Protein AF-0000000086997028 (afdb_homodimer)

Radius of gyration: 17.46 Å; Cα contacts (8 Å, |Δi|>4): 161; chains: 2; bounding box: 24×52×42 Å

Structure (mmCIF, N/CA/C/O backbone):
data_AF-0000000086997028-model_v1
#
loop_
_entity.id
_entity.type
_entity.pdbx_description
1 polymer 'Uncharacterized protein'
#
loop_
_atom_site.group_PDB
_atom_site.id
_atom_site.type_symbol
_atom_site.label_atom_id
_atom_site.label_alt_id
_atom_site.label_comp_id
_atom_site.label_asym_id
_atom_site.label_entity_id
_atom_site.label_seq_id
_atom_site.pdbx_PDB_ins_code
_atom_site.Cartn_x
_atom_site.Cartn_y
_atom_site.Cartn_z
_atom_site.occupancy
_atom_site.B_iso_or_equiv
_atom_site.auth_seq_id
_atom_site.auth_comp_id
_atom_site.auth_asym_id
_atom_site.auth_atom_id
_atom_site.pdbx_PDB_model_num
ATOM 1 N N . MET A 1 1 ? 4.203 22.719 10.5 1 83.56 1 MET A N 1
ATOM 2 C CA . MET A 1 1 ? 3.561 22.344 9.242 1 83.56 1 MET A CA 1
ATOM 3 C C . MET A 1 1 ? 4.578 22.266 8.109 1 83.56 1 MET A C 1
ATOM 5 O O . MET A 1 1 ? 4.609 21.281 7.367 1 83.56 1 MET A O 1
ATOM 9 N N . ASP A 1 2 ? 5.539 23.156 8.164 1 88.25 2 ASP A N 1
ATOM 10 C CA . ASP A 1 2 ? 6.535 23.172 7.094 1 88.25 2 ASP A CA 1
ATOM 11 C C . ASP A 1 2 ? 7.457 21.953 7.191 1 88.25 2 ASP A C 1
ATOM 13 O O . ASP A 1 2 ? 7.785 21.328 6.18 1 88.25 2 ASP A O 1
ATOM 17 N N . LYS A 1 3 ? 7.762 21.656 8.375 1 89.88 3 LYS A N 1
ATOM 18 C CA . LYS A 1 3 ? 8.633 20.5 8.57 1 89.88 3 LYS A CA 1
ATOM 19 C C . LYS A 1 3 ? 7.945 19.203 8.141 1 89.88 3 LYS A C 1
ATOM 21 O O . LYS A 1 3 ? 8.578 18.312 7.57 1 89.88 3 LYS A O 1
ATOM 26 N N . LEU A 1 4 ? 6.691 19.109 8.461 1 93.62 4 LEU A N 1
ATOM 27 C CA . LEU A 1 4 ? 5.934 17.938 8.07 1 93.62 4 LEU A CA 1
ATOM 28 C C . LEU A 1 4 ? 5.812 17.844 6.551 1 93.62 4 LEU A C 1
ATOM 30 O O . LEU A 1 4 ? 5.965 16.766 5.973 1 93.62 4 LEU A O 1
ATOM 34 N N . ILE A 1 5 ? 5.555 18.922 5.895 1 95.5 5 ILE A N 1
ATOM 35 C CA . ILE A 1 5 ? 5.477 18.969 4.438 1 95.5 5 ILE A CA 1
ATOM 36 C C . ILE A 1 5 ? 6.805 18.5 3.836 1 95.5 5 ILE A C 1
ATOM 38 O O . ILE A 1 5 ? 6.824 17.688 2.908 1 95.5 5 ILE A O 1
ATOM 42 N N . GLU A 1 6 ? 7.832 19 4.402 1 95.69 6 GLU A N 1
ATOM 43 C CA . GLU A 1 6 ? 9.156 18.609 3.92 1 95.69 6 GLU A CA 1
ATOM 44 C C . GLU A 1 6 ? 9.383 17.109 4.078 1 95.69 6 GLU A C 1
ATOM 46 O O . GLU A 1 6 ? 9.906 16.453 3.17 1 95.69 6 GLU A O 1
ATOM 51 N N . LEU A 1 7 ? 9.031 16.578 5.199 1 95.38 7 LEU A N 1
ATOM 52 C CA . LEU A 1 7 ? 9.18 15.148 5.453 1 95.38 7 LEU A CA 1
ATOM 53 C C . LEU A 1 7 ? 8.375 14.328 4.453 1 95.38 7 LEU A C 1
ATOM 55 O O . LEU A 1 7 ? 8.859 13.32 3.934 1 95.38 7 LEU A O 1
ATOM 59 N N . ILE A 1 8 ? 7.191 14.773 4.199 1 97.81 8 ILE A N 1
ATOM 60 C CA . ILE A 1 8 ? 6.309 14.07 3.275 1 97.81 8 ILE A CA 1
ATOM 61 C C . ILE A 1 8 ? 6.883 14.133 1.861 1 97.81 8 ILE A C 1
ATOM 63 O O . ILE A 1 8 ? 6.934 13.125 1.159 1 97.81 8 ILE A O 1
ATOM 67 N N . GLU A 1 9 ? 7.359 15.211 1.468 1 98.06 9 GLU A N 1
ATOM 68 C CA . GLU A 1 9 ? 7.941 15.383 0.139 1 98.06 9 GLU A CA 1
ATOM 69 C C . GLU A 1 9 ? 9.195 14.523 -0.027 1 98.06 9 GLU A C 1
ATOM 71 O O . GLU A 1 9 ? 9.414 13.938 -1.093 1 98.06 9 GLU A O 1
ATOM 76 N N . LYS A 1 10 ? 9.977 14.453 0.966 1 98.12 10 LYS A N 1
ATOM 77 C CA . LYS A 1 10 ? 11.164 13.609 0.919 1 98.12 10 LYS A CA 1
ATOM 78 C C . LYS A 1 10 ? 10.789 12.141 0.75 1 98.12 10 LYS A C 1
ATOM 80 O O . LYS A 1 10 ? 11.438 11.414 -0.011 1 98.12 1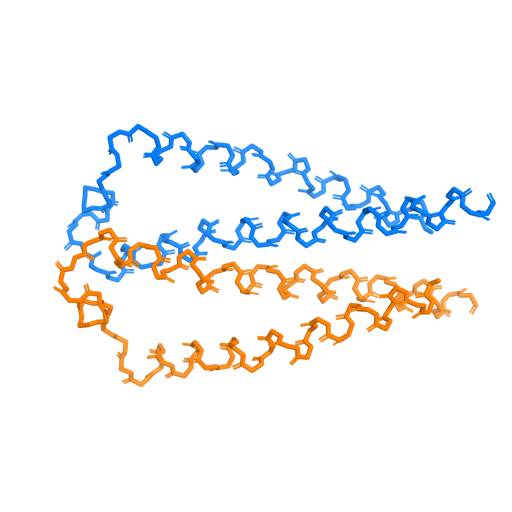0 LYS A O 1
ATOM 85 N N . ARG A 1 11 ? 9.797 11.758 1.48 1 98.25 11 ARG A N 1
ATOM 86 C CA . ARG A 1 11 ? 9.367 10.367 1.362 1 98.25 11 ARG A CA 1
ATOM 87 C C . ARG A 1 11 ? 8.789 10.094 -0.022 1 98.25 11 ARG A C 1
ATOM 89 O O . ARG A 1 11 ? 9.062 9.047 -0.617 1 98.25 11 ARG A O 1
ATOM 96 N N . ILE A 1 12 ? 8.047 11.031 -0.544 1 98.62 12 ILE A N 1
ATOM 97 C CA . ILE A 1 12 ? 7.492 10.914 -1.888 1 98.62 12 ILE A CA 1
ATOM 98 C C . ILE A 1 12 ? 8.625 10.773 -2.904 1 98.62 12 ILE A C 1
ATOM 100 O O . ILE A 1 12 ? 8.562 9.938 -3.807 1 98.62 12 ILE A O 1
ATOM 104 N N . ALA A 1 13 ? 9.602 11.484 -2.682 1 98.5 13 ALA A N 1
ATOM 105 C CA . ALA A 1 13 ? 10.742 11.469 -3.598 1 98.5 13 ALA A CA 1
ATOM 106 C C . ALA A 1 13 ? 11.422 10.102 -3.59 1 98.5 13 ALA A C 1
ATOM 108 O O . ALA A 1 13 ? 12.016 9.695 -4.59 1 98.5 13 ALA A O 1
ATOM 109 N N . ILE A 1 14 ? 11.367 9.469 -2.486 1 98.25 14 ILE A N 1
ATOM 110 C CA . ILE A 1 14 ? 11.969 8.141 -2.357 1 98.25 14 ILE A CA 1
ATOM 111 C C . ILE A 1 14 ? 11.055 7.102 -3.008 1 98.25 14 ILE A C 1
ATOM 113 O O . ILE A 1 14 ? 11.539 6.156 -3.641 1 98.25 14 ILE A O 1
ATOM 117 N N . LEU A 1 15 ? 9.789 7.324 -2.898 1 98.44 15 LEU A N 1
ATOM 118 C CA . LEU A 1 15 ? 8.82 6.32 -3.32 1 98.44 15 LEU A CA 1
ATOM 119 C C . LEU A 1 15 ? 8.539 6.434 -4.812 1 98.44 15 LEU A C 1
ATOM 121 O O . LEU A 1 15 ? 8.273 5.43 -5.477 1 98.44 15 LEU A O 1
ATOM 125 N N . GLU A 1 16 ? 8.57 7.535 -5.391 1 98.38 16 GLU A N 1
ATOM 126 C CA . GLU A 1 16 ? 8.172 7.77 -6.773 1 98.38 16 GLU A CA 1
ATOM 127 C C . GLU A 1 16 ? 9 6.934 -7.738 1 98.38 16 GLU A C 1
ATOM 129 O O . GLU A 1 16 ? 8.453 6.254 -8.609 1 98.38 16 GLU A O 1
ATOM 134 N N . PRO A 1 17 ? 10.312 6.965 -7.551 1 98.31 17 PRO A N 1
ATOM 135 C CA . PRO A 1 17 ? 11.086 6.145 -8.484 1 98.31 17 PRO A CA 1
ATOM 136 C C . PRO A 1 17 ? 10.781 4.656 -8.359 1 98.31 17 PRO A C 1
ATOM 138 O O . PRO A 1 17 ? 10.844 3.92 -9.344 1 98.31 17 PRO A O 1
ATOM 141 N N . GLN A 1 18 ? 10.5 4.223 -7.195 1 97.56 18 GLN A N 1
ATOM 142 C CA . GLN A 1 18 ? 10.125 2.828 -6.996 1 97.56 18 GLN A CA 1
ATOM 143 C C . GLN A 1 18 ? 8.805 2.512 -7.691 1 97.56 18 GLN A C 1
ATOM 145 O O . GLN A 1 18 ? 8.664 1.469 -8.336 1 97.56 18 GLN A O 1
ATOM 150 N N . GLU A 1 19 ? 7.875 3.385 -7.535 1 97.56 19 GLU A N 1
ATOM 151 C CA . GLU A 1 19 ? 6.59 3.234 -8.211 1 97.56 19 GLU A CA 1
ATOM 152 C C . GLU A 1 19 ? 6.77 3.205 -9.727 1 97.56 19 GLU A C 1
ATOM 154 O O . GLU A 1 19 ? 6.129 2.41 -10.422 1 97.56 19 GLU A O 1
ATOM 159 N N . GLU A 1 20 ? 7.539 4.086 -10.18 1 96.5 20 GLU A N 1
ATOM 160 C CA . GLU A 1 20 ? 7.82 4.133 -11.609 1 96.5 20 GLU A CA 1
ATOM 161 C C . GLU A 1 20 ? 8.43 2.82 -12.102 1 96.5 20 GLU A C 1
ATOM 163 O O . GLU A 1 20 ? 8.047 2.312 -13.156 1 96.5 20 GLU A O 1
ATOM 168 N N . GLU A 1 21 ? 9.344 2.312 -11.312 1 94 21 GLU A N 1
ATOM 169 C CA . GLU A 1 21 ? 9.945 1.027 -11.656 1 94 21 GLU A CA 1
ATOM 170 C C . GLU A 1 21 ? 8.906 -0.084 -11.68 1 94 21 GLU A C 1
ATOM 172 O O . GLU A 1 21 ? 8.875 -0.896 -12.609 1 94 21 GLU A O 1
ATOM 177 N N . ASN A 1 22 ? 8.094 -0.079 -10.711 1 93.38 22 ASN A N 1
ATOM 178 C CA . ASN A 1 22 ? 7.016 -1.062 -10.672 1 93.38 22 ASN A CA 1
ATOM 179 C C . ASN A 1 22 ? 6.121 -0.967 -11.906 1 93.38 22 ASN A C 1
ATOM 181 O O . ASN A 1 22 ? 5.809 -1.982 -12.531 1 93.38 22 ASN A O 1
ATOM 185 N N . ASN A 1 23 ? 5.75 0.194 -12.25 1 93.44 23 ASN A N 1
ATOM 186 C CA . ASN A 1 23 ? 4.867 0.428 -13.391 1 93.44 23 ASN A CA 1
ATOM 187 C C . ASN A 1 23 ? 5.523 0.009 -14.703 1 93.44 23 ASN A C 1
ATOM 189 O O . ASN A 1 23 ? 4.863 -0.544 -15.578 1 93.44 23 ASN A O 1
ATOM 193 N N . ALA A 1 24 ? 6.777 0.256 -14.773 1 91.31 24 ALA A N 1
ATOM 194 C CA . ALA A 1 24 ? 7.512 -0.133 -15.977 1 91.31 24 ALA A CA 1
ATOM 195 C C . ALA A 1 24 ? 7.531 -1.65 -16.141 1 91.31 24 ALA A C 1
ATOM 197 O O . ALA A 1 24 ? 7.402 -2.162 -17.25 1 91.31 24 ALA A O 1
ATOM 198 N N . MET A 1 25 ? 7.617 -2.332 -15.023 1 85.5 25 MET A N 1
ATOM 199 C CA . MET A 1 25 ? 7.621 -3.793 -15.039 1 85.5 25 MET A CA 1
ATOM 200 C C . MET A 1 25 ? 6.277 -4.336 -15.516 1 85.5 25 MET A C 1
ATOM 202 O O . MET A 1 25 ? 6.23 -5.336 -16.234 1 85.5 25 MET A O 1
ATOM 206 N N . ILE A 1 26 ? 5.238 -3.652 -15.148 1 86.25 26 ILE A N 1
ATOM 207 C CA . ILE A 1 26 ? 3.893 -4.09 -15.492 1 86.25 26 ILE A CA 1
ATOM 208 C C . ILE A 1 26 ? 3.623 -3.811 -16.969 1 86.25 26 ILE A C 1
ATOM 210 O O . ILE A 1 26 ? 2.973 -4.609 -17.656 1 86.25 26 ILE A O 1
ATOM 214 N N . GLU A 1 27 ? 4.078 -2.697 -17.391 1 82 27 GLU A N 1
ATOM 215 C CA . GLU A 1 27 ? 3.857 -2.303 -18.781 1 82 27 GLU A CA 1
ATOM 216 C C . GLU A 1 27 ? 4.66 -3.18 -19.734 1 82 27 GLU A C 1
ATOM 218 O O . GLU A 1 27 ? 4.172 -3.539 -20.812 1 82 27 GLU A O 1
ATOM 223 N N . GLU A 1 28 ? 5.754 -3.441 -19.188 1 72.12 28 GLU A N 1
ATOM 224 C CA . GLU A 1 28 ? 6.578 -4.32 -20.016 1 72.12 28 GLU A CA 1
ATOM 225 C C . GLU A 1 28 ? 6.344 -5.789 -19.656 1 72.12 28 GLU A C 1
ATOM 227 O O . GLU A 1 28 ? 6.582 -6.203 -18.531 1 72.12 28 GLU A O 1
ATOM 232 N N . ASP A 1 29 ? 6.152 -6.617 -20.578 1 78.06 29 ASP A N 1
ATOM 233 C CA . ASP A 1 29 ? 5.941 -8.062 -20.562 1 78.06 29 ASP A CA 1
ATOM 234 C C . ASP A 1 29 ? 5.531 -8.547 -19.172 1 78.06 29 ASP A C 1
ATOM 236 O O . ASP A 1 29 ? 6.262 -9.305 -18.531 1 78.06 29 ASP A O 1
ATOM 240 N N . PHE A 1 30 ? 4.445 -8.008 -18.656 1 84.31 30 PHE A N 1
ATOM 241 C CA . PHE A 1 30 ? 3.879 -8.414 -17.375 1 84.31 30 PHE A CA 1
ATOM 242 C C . PHE A 1 30 ? 3.609 -9.914 -17.344 1 84.31 30 PHE A C 1
ATOM 244 O O . PHE A 1 30 ? 2.709 -10.398 -18.031 1 84.31 30 PHE A O 1
ATOM 251 N N . ASN A 1 31 ? 4.566 -10.547 -16.688 1 92.69 31 ASN A N 1
ATOM 252 C CA . ASN A 1 31 ? 4.395 -11.969 -16.406 1 92.69 31 ASN A CA 1
ATOM 253 C C . ASN A 1 31 ? 4.816 -12.312 -14.977 1 92.69 31 ASN A C 1
ATOM 255 O O . ASN A 1 31 ? 5.965 -12.688 -14.742 1 92.69 31 ASN A O 1
ATOM 259 N N . PRO A 1 32 ? 3.988 -12.195 -14.148 1 92.56 32 PRO A N 1
ATOM 260 C CA . PRO A 1 32 ? 4.355 -12.406 -12.742 1 92.56 32 PRO A CA 1
ATOM 261 C C . PRO A 1 32 ? 4.805 -13.836 -12.453 1 92.56 32 PRO A C 1
ATOM 263 O O . PRO A 1 32 ? 5.523 -14.07 -11.477 1 92.56 32 PRO A O 1
ATOM 266 N N . ALA A 1 33 ? 4.352 -14.727 -13.32 1 93.69 33 ALA A N 1
ATOM 267 C CA . ALA A 1 33 ? 4.848 -16.094 -13.156 1 93.69 33 ALA A CA 1
ATOM 268 C C . ALA A 1 33 ? 6.367 -16.141 -13.305 1 93.69 33 ALA A C 1
ATOM 270 O O . ALA A 1 33 ? 7.051 -16.797 -12.516 1 93.69 33 ALA A O 1
ATOM 271 N N . ASP A 1 34 ? 6.816 -15.43 -14.273 1 92.19 34 ASP A N 1
ATOM 272 C CA . ASP A 1 34 ? 8.258 -15.391 -14.508 1 92.19 34 ASP A CA 1
ATOM 273 C C . ASP A 1 34 ? 8.984 -14.688 -13.367 1 92.19 34 ASP A C 1
ATOM 275 O O . ASP A 1 34 ? 10.031 -15.156 -12.906 1 92.19 34 ASP A O 1
ATOM 279 N N . TRP A 1 35 ? 8.359 -13.703 -12.805 1 88.81 35 TRP A N 1
ATOM 280 C CA . TRP A 1 35 ? 8.977 -12.891 -11.758 1 88.81 35 TRP A CA 1
ATOM 281 C C . TRP A 1 35 ? 8.977 -13.625 -10.422 1 88.81 35 TRP A C 1
ATOM 283 O O . TRP A 1 35 ? 9.883 -13.445 -9.609 1 88.81 35 TRP A O 1
ATOM 293 N N . SER A 1 36 ? 8.016 -14.477 -10.312 1 94.12 36 SER A N 1
ATOM 294 C CA . SER A 1 36 ? 7.848 -15.188 -9.047 1 94.12 36 SER A CA 1
ATOM 295 C C . SER A 1 36 ? 8.477 -16.578 -9.109 1 94.12 36 SER A C 1
ATOM 297 O O . SER A 1 36 ? 8.422 -17.328 -8.125 1 94.12 36 SER A O 1
ATOM 299 N N . GLY A 1 37 ? 9 -17 -10.281 1 94.44 37 GLY A N 1
ATOM 300 C CA . GLY A 1 37 ? 9.547 -18.344 -10.461 1 94.44 37 GLY A CA 1
ATOM 301 C C . GLY A 1 37 ? 8.477 -19.422 -10.461 1 94.44 37 GLY A C 1
ATOM 302 O O . GLY A 1 37 ? 8.75 -20.578 -10.117 1 94.44 37 GLY A O 1
ATOM 303 N N . GLY A 1 38 ? 7.23 -18.938 -10.695 1 95.56 38 GLY A N 1
ATOM 304 C CA . GLY A 1 38 ? 6.121 -19.891 -10.758 1 95.56 38 GLY A CA 1
ATOM 305 C C . GLY A 1 38 ? 5.551 -20.219 -9.398 1 95.56 38 GLY A C 1
ATOM 306 O O . GLY A 1 38 ? 4.801 -21.188 -9.258 1 95.56 38 GLY A O 1
ATOM 307 N N . ASN A 1 39 ? 5.949 -19.391 -8.391 1 97.19 39 ASN A N 1
ATOM 308 C CA . ASN A 1 39 ? 5.465 -19.578 -7.023 1 97.19 39 ASN A CA 1
ATOM 309 C C . ASN A 1 39 ? 4.387 -18.562 -6.668 1 97.19 39 ASN A C 1
ATOM 311 O O . ASN A 1 39 ? 4.621 -17.344 -6.746 1 97.19 39 ASN A O 1
ATOM 315 N N . PHE A 1 40 ? 3.287 -19.031 -6.203 1 96.81 40 PHE A N 1
ATOM 316 C CA . PHE A 1 40 ? 2.148 -18.156 -5.945 1 96.81 40 PHE A CA 1
ATOM 317 C C . PHE A 1 40 ? 2.383 -17.312 -4.699 1 96.81 40 PHE A C 1
ATOM 319 O O . PHE A 1 40 ? 1.957 -16.156 -4.641 1 96.81 40 PHE A O 1
ATOM 326 N N . ASP A 1 41 ? 3.031 -17.844 -3.758 1 95.88 41 ASP A N 1
ATOM 327 C CA . ASP A 1 41 ? 3.348 -17.078 -2.566 1 95.88 41 ASP A CA 1
ATOM 328 C C . ASP A 1 41 ? 4.246 -15.883 -2.906 1 95.88 41 ASP A C 1
ATOM 330 O O . ASP A 1 41 ? 3.975 -14.758 -2.498 1 95.88 41 ASP A O 1
ATOM 334 N N . ASP A 1 42 ? 5.18 -16.172 -3.664 1 96.75 42 ASP A N 1
ATOM 335 C CA . ASP A 1 42 ? 6.098 -15.117 -4.074 1 96.75 42 ASP A CA 1
ATOM 336 C C . ASP A 1 42 ? 5.387 -14.07 -4.93 1 96.75 42 ASP A C 1
ATOM 338 O O . ASP A 1 42 ? 5.613 -12.867 -4.77 1 96.75 42 ASP A O 1
ATOM 342 N N . CYS A 1 43 ? 4.578 -14.602 -5.773 1 97.38 43 CYS A N 1
ATOM 343 C CA . CYS A 1 43 ? 3.809 -13.719 -6.645 1 97.38 43 CYS A CA 1
ATOM 344 C C . CYS A 1 43 ? 2.922 -12.781 -5.828 1 97.38 43 CYS A C 1
ATOM 346 O O . CYS A 1 43 ? 2.898 -11.578 -6.07 1 97.38 43 CYS A O 1
ATOM 348 N N . TYR A 1 44 ? 2.289 -13.352 -4.871 1 97.06 44 TYR A N 1
ATOM 349 C CA . TYR A 1 44 ? 1.421 -12.57 -3.994 1 97.06 44 TYR A CA 1
ATOM 350 C C . TYR A 1 44 ? 2.223 -11.531 -3.219 1 97.06 44 TYR A C 1
ATOM 352 O O . TYR A 1 44 ? 1.86 -10.352 -3.195 1 97.06 44 TYR A O 1
ATOM 360 N N . PHE A 1 45 ? 3.279 -11.883 -2.672 1 96.94 45 PHE A N 1
ATOM 361 C CA . PHE A 1 45 ? 4.035 -10.992 -1.801 1 96.94 45 PHE A CA 1
ATOM 362 C C . PHE A 1 45 ? 4.762 -9.922 -2.615 1 96.94 45 PHE A C 1
ATOM 364 O O . PHE A 1 45 ? 4.973 -8.812 -2.137 1 96.94 45 PHE A O 1
ATOM 371 N N . MET A 1 46 ? 5.109 -10.266 -3.824 1 96.25 46 MET A N 1
ATOM 372 C CA . MET A 1 46 ? 5.602 -9.227 -4.723 1 96.25 46 MET A CA 1
ATOM 373 C C . MET A 1 46 ? 4.539 -8.156 -4.961 1 96.25 46 MET A C 1
ATOM 375 O O . MET A 1 46 ? 4.832 -6.965 -4.906 1 96.25 46 MET A O 1
ATOM 379 N N . GLY A 1 47 ? 3.33 -8.586 -5.164 1 97.19 47 GLY A N 1
ATOM 380 C CA . GLY A 1 47 ? 2.219 -7.652 -5.258 1 97.19 47 GLY A CA 1
ATOM 381 C C . GLY A 1 47 ? 2.049 -6.801 -4.016 1 97.19 47 GLY A C 1
ATOM 382 O O . GLY A 1 47 ? 1.859 -5.586 -4.113 1 97.19 47 GLY A O 1
ATOM 383 N N . VAL A 1 48 ? 2.129 -7.406 -2.914 1 97.88 48 VAL A N 1
ATOM 384 C CA . VAL A 1 48 ? 1.974 -6.699 -1.646 1 97.88 48 VAL A CA 1
ATOM 385 C C . VAL A 1 48 ? 3.01 -5.582 -1.546 1 97.88 48 VAL A C 1
ATOM 387 O O . VAL A 1 48 ? 2.678 -4.449 -1.194 1 97.88 48 VAL A O 1
ATOM 390 N N . LYS A 1 49 ? 4.199 -5.902 -1.858 1 97.5 49 LYS A N 1
ATOM 391 C CA . LYS A 1 49 ? 5.285 -4.93 -1.779 1 97.5 49 LYS A CA 1
ATOM 392 C C . LYS A 1 49 ? 5.047 -3.762 -2.732 1 97.5 49 LYS A C 1
ATOM 394 O O . LYS A 1 49 ? 5.188 -2.6 -2.346 1 97.5 49 LYS A O 1
ATOM 399 N N . ASP A 1 50 ? 4.703 -4.051 -3.896 1 97.19 50 ASP A N 1
ATOM 400 C CA . ASP A 1 50 ? 4.441 -3.012 -4.887 1 97.19 50 ASP A CA 1
ATOM 401 C C . ASP A 1 50 ? 3.215 -2.186 -4.508 1 97.19 50 ASP A C 1
ATOM 403 O O . ASP A 1 50 ? 3.23 -0.958 -4.617 1 97.19 50 ASP A O 1
ATOM 407 N N . GLY A 1 51 ? 2.234 -2.84 -4.059 1 98.31 51 GLY A N 1
ATOM 408 C CA . GLY A 1 51 ? 1.04 -2.15 -3.598 1 98.31 51 GLY A CA 1
ATOM 409 C C . GLY A 1 51 ? 1.304 -1.215 -2.434 1 98.31 51 GLY A C 1
ATOM 410 O O . GLY A 1 51 ? 0.724 -0.13 -2.359 1 98.31 51 GLY A O 1
ATOM 411 N N . ALA A 1 52 ? 2.131 -1.679 -1.561 1 98.62 52 ALA A N 1
ATOM 412 C CA . ALA A 1 52 ? 2.447 -0.862 -0.391 1 98.62 52 ALA A CA 1
ATOM 413 C C . ALA A 1 52 ? 3.068 0.47 -0.803 1 98.62 52 ALA A C 1
ATOM 415 O O . ALA A 1 52 ? 2.766 1.511 -0.215 1 98.62 52 ALA A O 1
ATOM 416 N N . ILE A 1 53 ? 3.867 0.396 -1.774 1 98.62 53 ILE A N 1
ATOM 417 C CA . ILE A 1 53 ? 4.488 1.61 -2.293 1 98.62 53 ILE A CA 1
ATOM 418 C C . ILE A 1 53 ? 3.414 2.539 -2.855 1 98.62 53 ILE A C 1
ATOM 420 O O . ILE A 1 53 ? 3.375 3.727 -2.523 1 98.62 53 ILE A O 1
ATOM 424 N N . SER A 1 54 ? 2.531 2 -3.598 1 98.38 54 SER A N 1
ATOM 425 C CA . SER A 1 54 ? 1.468 2.785 -4.215 1 98.38 54 SER A CA 1
ATOM 426 C C . SER A 1 54 ? 0.526 3.363 -3.166 1 98.38 54 SER A C 1
ATOM 428 O O . SER A 1 54 ? 0.15 4.535 -3.24 1 98.38 54 SER A O 1
ATOM 430 N N . GLY A 1 55 ? 0.183 2.516 -2.258 1 98.62 55 GLY A N 1
ATOM 431 C CA . GLY A 1 55 ? -0.694 2.977 -1.192 1 98.62 55 GLY A CA 1
ATOM 432 C C . GLY A 1 55 ? -0.089 4.09 -0.361 1 98.62 55 GLY A C 1
ATOM 433 O O . GLY A 1 55 ? -0.766 5.07 -0.04 1 98.62 55 GLY A O 1
ATOM 434 N N . GLU A 1 56 ? 1.12 3.922 -0.019 1 98.69 56 GLU A N 1
ATOM 435 C CA . GLU A 1 56 ? 1.809 4.961 0.742 1 98.69 56 GLU A CA 1
ATOM 436 C C . GLU A 1 56 ? 1.87 6.27 -0.04 1 98.69 56 GLU A C 1
ATOM 438 O O . GLU A 1 56 ? 1.566 7.336 0.5 1 98.69 56 GLU A O 1
ATOM 443 N N . LEU A 1 57 ? 2.238 6.152 -1.245 1 98.75 57 LEU A N 1
ATOM 444 C CA . LEU A 1 57 ? 2.371 7.332 -2.094 1 98.75 57 LEU A CA 1
ATOM 445 C C . LEU A 1 57 ? 1.043 8.07 -2.209 1 98.75 57 LEU A C 1
ATOM 447 O O . LEU A 1 57 ? 0.99 9.289 -2.047 1 98.75 57 LEU A O 1
ATOM 451 N N . GLU A 1 58 ? 0.034 7.359 -2.438 1 98.12 58 GLU A N 1
ATOM 452 C CA . GLU A 1 58 ? -1.284 7.973 -2.568 1 98.12 58 GLU A CA 1
ATOM 453 C C . GLU A 1 58 ? -1.685 8.695 -1.285 1 98.12 58 GLU A C 1
ATOM 455 O O . GLU A 1 58 ? -2.18 9.828 -1.332 1 98.12 58 GLU A O 1
ATOM 460 N N . ALA A 1 59 ? -1.449 8.039 -0.221 1 98.56 59 ALA A N 1
ATOM 461 C CA . ALA A 1 59 ? -1.774 8.648 1.065 1 98.56 59 ALA A CA 1
ATOM 462 C C . ALA A 1 59 ? -0.99 9.945 1.272 1 98.56 59 ALA A C 1
ATOM 464 O O . ALA A 1 59 ? -1.556 10.961 1.68 1 98.56 59 ALA A O 1
ATOM 465 N N . LEU A 1 60 ? 0.207 9.883 0.94 1 98.62 60 LEU A N 1
ATOM 466 C CA . LEU A 1 60 ? 1.077 11.031 1.168 1 98.62 60 LEU A CA 1
ATOM 467 C C . LEU A 1 60 ? 0.695 12.195 0.256 1 98.62 60 LEU A C 1
ATOM 469 O O . LEU A 1 60 ? 0.673 13.344 0.689 1 98.62 60 LEU A O 1
ATOM 473 N N . TYR A 1 61 ? 0.331 11.844 -0.949 1 98.44 61 TYR A N 1
ATOM 474 C CA . TYR A 1 61 ? -0.13 12.898 -1.852 1 98.44 61 TYR A CA 1
ATOM 475 C C . TYR A 1 61 ? -1.408 13.539 -1.33 1 98.44 61 TYR A C 1
ATOM 477 O O . TYR A 1 61 ? -1.562 14.766 -1.385 1 98.44 61 TYR A O 1
ATOM 485 N N . ARG A 1 62 ? -2.227 12.742 -0.882 1 97.5 62 ARG A N 1
ATOM 486 C CA . ARG A 1 62 ? -3.482 13.266 -0.356 1 97.5 62 ARG A CA 1
ATOM 487 C C . ARG A 1 62 ? -3.238 14.172 0.845 1 97.5 62 ARG A C 1
ATOM 489 O O . ARG A 1 62 ? -3.779 15.281 0.917 1 97.5 62 ARG A O 1
ATOM 496 N N . VAL A 1 63 ? -2.441 13.742 1.755 1 97.44 63 VAL A N 1
ATOM 497 C CA . VAL A 1 63 ? -2.141 14.508 2.959 1 97.44 63 VAL A CA 1
ATOM 498 C C . VAL A 1 63 ? -1.423 15.805 2.58 1 97.44 63 VAL A C 1
ATOM 500 O O . VAL A 1 63 ? -1.74 16.875 3.105 1 97.44 63 VAL A O 1
ATOM 503 N N . LEU A 1 64 ? -0.513 15.672 1.692 1 97 64 LEU A N 1
ATOM 504 C CA . LEU A 1 64 ? 0.207 16.859 1.22 1 97 64 LEU A CA 1
ATOM 505 C C . LEU A 1 64 ? -0.757 17.875 0.634 1 97 64 LEU A C 1
ATOM 507 O O . LEU A 1 64 ? -0.651 19.078 0.926 1 97 64 LEU A O 1
ATOM 511 N N . GLY A 1 65 ? -1.665 17.344 -0.184 1 95.44 65 GLY A N 1
ATOM 512 C CA . GLY A 1 65 ? -2.674 18.219 -0.749 1 95.44 65 GLY A CA 1
ATOM 513 C C . GLY A 1 65 ? -3.479 18.953 0.305 1 95.44 65 GLY A C 1
ATOM 514 O O . GLY A 1 65 ? -3.713 20.156 0.186 1 95.44 65 GLY A O 1
ATOM 515 N N . GLU A 1 66 ? -3.846 18.297 1.291 1 94 66 GLU A N 1
ATOM 516 C CA . GLU A 1 66 ? -4.605 18.906 2.375 1 94 66 GLU A CA 1
ATOM 517 C C . GLU A 1 66 ? -3.758 19.938 3.133 1 94 66 GLU A C 1
ATOM 519 O O . GLU A 1 66 ? -4.25 21 3.512 1 94 66 GLU A O 1
ATOM 524 N N . LEU A 1 67 ? -2.602 19.609 3.312 1 93.81 67 LEU A N 1
ATOM 525 C CA . LEU A 1 67 ? -1.702 20.516 4.016 1 93.81 67 LEU A CA 1
ATOM 526 C C . LEU A 1 67 ? -1.484 21.797 3.215 1 93.81 67 LEU A C 1
ATOM 528 O O . LEU A 1 67 ? -1.467 22.891 3.779 1 93.81 67 LEU A O 1
ATOM 532 N N . GLN A 1 68 ? -1.363 21.641 1.944 1 91.81 68 GLN A N 1
ATOM 533 C CA . GLN A 1 68 ? -1.147 22.797 1.082 1 91.81 68 GLN A CA 1
ATOM 534 C C . GLN A 1 68 ? -2.387 23.688 1.032 1 91.81 68 GLN A C 1
ATOM 536 O O . GLN A 1 68 ? -2.275 24.906 1.014 1 91.81 68 GLN A O 1
ATOM 541 N N . LYS A 1 69 ? -3.492 23.078 0.993 1 90.12 69 LYS A N 1
ATOM 542 C CA . LYS A 1 69 ? -4.734 23.844 1.054 1 90.12 69 LYS A CA 1
ATOM 543 C C . LYS A 1 69 ? -4.82 24.656 2.348 1 90.12 69 LYS A C 1
ATOM 545 O O . LYS A 1 69 ? -5.223 25.812 2.336 1 90.12 69 LYS A O 1
ATOM 550 N N . LEU A 1 70 ? -4.445 24.047 3.438 1 85.06 70 LEU A N 1
ATOM 551 C CA . LEU A 1 70 ? -4.477 24.703 4.742 1 85.06 70 LEU A CA 1
ATOM 552 C C . LEU A 1 70 ? -3.484 25.859 4.793 1 85.06 70 LEU A C 1
ATOM 554 O O . LEU A 1 70 ? -3.783 26.906 5.355 1 85.06 70 LEU A O 1
ATOM 558 N N . LYS A 1 71 ? -2.4 25.688 4.238 1 85.12 71 LYS A N 1
ATOM 559 C CA . LYS A 1 71 ? -1.362 26.703 4.199 1 85.12 71 LYS A CA 1
ATOM 560 C C . LYS A 1 71 ? -1.797 27.906 3.354 1 85.12 71 LYS A C 1
ATOM 562 O O . LYS A 1 71 ? -1.52 29.047 3.699 1 85.12 71 LYS A O 1
ATOM 567 N N . GLY A 1 72 ? -2.4 27.547 2.242 1 79.12 72 GLY A N 1
ATOM 568 C CA . GLY A 1 72 ? -2.877 28.625 1.392 1 79.12 72 GLY A CA 1
ATOM 569 C C . GLY A 1 72 ? -4.035 29.406 1.995 1 79.12 72 GLY A C 1
ATOM 570 O O . GLY A 1 72 ? -4.34 30.516 1.565 1 79.12 72 GLY A O 1
ATOM 571 N N . MET A 1 73 ? -4.789 28.797 2.871 1 74.56 73 MET A N 1
ATOM 572 C CA . MET A 1 73 ? -5.91 29.453 3.545 1 74.56 73 MET A CA 1
ATOM 573 C C . MET A 1 73 ? -5.422 30.297 4.711 1 74.56 73 MET A C 1
ATOM 575 O O . MET A 1 73 ? -6.199 31.047 5.305 1 74.56 73 MET A O 1
ATOM 579 N N . MET A 1 74 ? -4.254 30.156 5.074 1 61.03 74 MET A N 1
ATOM 580 C CA . MET A 1 74 ? -3.676 31.031 6.094 1 61.03 74 MET A CA 1
ATOM 581 C C . MET A 1 74 ? -2.959 32.219 5.457 1 61.03 74 MET A C 1
ATOM 583 O O . MET A 1 74 ? -2.48 32.125 4.324 1 61.03 74 MET A O 1
ATOM 587 N N . MET B 1 1 ? -5.23 21.953 11.523 1 83.56 1 MET B N 1
ATOM 588 C CA . MET B 1 1 ? -4.535 20.75 11.961 1 83.56 1 MET B CA 1
ATOM 589 C C . MET B 1 1 ? -5.516 19.734 12.539 1 83.56 1 MET B C 1
ATOM 591 O O . MET B 1 1 ? -5.48 18.547 12.188 1 83.56 1 MET B O 1
ATOM 595 N N . ASP B 1 2 ? -6.527 20.25 13.203 1 88.19 2 ASP B N 1
ATOM 596 C CA . ASP B 1 2 ? -7.492 19.344 13.812 1 88.19 2 ASP B CA 1
ATOM 597 C C . ASP B 1 2 ? -8.344 18.656 12.758 1 88.19 2 ASP B C 1
ATOM 599 O O . ASP B 1 2 ? -8.609 17.453 12.852 1 88.19 2 ASP B O 1
ATOM 603 N N . LYS B 1 3 ? -8.672 19.391 11.797 1 89.75 3 LYS B N 1
ATOM 604 C CA . LYS B 1 3 ? -9.484 18.828 10.727 1 89.75 3 LYS B CA 1
ATOM 605 C C . LYS B 1 3 ? -8.719 17.75 9.969 1 89.75 3 LYS B C 1
ATOM 607 O O . LYS B 1 3 ? -9.289 16.734 9.578 1 89.75 3 LYS B O 1
ATOM 612 N N . LEU B 1 4 ? -7.457 18.016 9.75 1 93.5 4 LEU B N 1
ATOM 613 C CA . LEU B 1 4 ? -6.625 17.031 9.055 1 93.5 4 LEU B CA 1
ATOM 614 C C . LEU B 1 4 ? -6.461 15.773 9.891 1 93.5 4 LEU B C 1
ATOM 616 O O . LEU B 1 4 ? -6.539 14.656 9.367 1 93.5 4 LEU B O 1
ATOM 620 N N . ILE B 1 5 ? -6.246 15.898 11.156 1 95.5 5 ILE B N 1
ATOM 621 C CA . ILE B 1 5 ? -6.133 14.766 12.062 1 95.5 5 ILE B CA 1
ATOM 622 C C . ILE B 1 5 ? -7.414 13.938 12.023 1 95.5 5 ILE B C 1
ATOM 624 O O . ILE B 1 5 ? -7.367 12.711 11.922 1 95.5 5 ILE B O 1
ATOM 628 N N . GLU B 1 6 ? -8.484 14.633 12.062 1 95.62 6 GLU B N 1
ATOM 629 C CA . GLU B 1 6 ? -9.773 13.953 12 1 95.62 6 GLU B CA 1
ATOM 630 C C . GLU B 1 6 ? -9.93 13.172 10.703 1 95.62 6 GLU B C 1
ATOM 632 O O . GLU B 1 6 ? -10.391 12.031 10.703 1 95.62 6 GLU B O 1
ATOM 637 N N . LEU B 1 7 ? -9.562 13.773 9.609 1 95.31 7 LEU B N 1
ATOM 638 C CA . LEU B 1 7 ? -9.648 13.125 8.305 1 95.31 7 LEU B CA 1
ATOM 639 C C . LEU B 1 7 ? -8.773 11.875 8.266 1 95.31 7 LEU B C 1
ATOM 641 O O . LEU B 1 7 ? -9.195 10.836 7.754 1 95.31 7 LEU B O 1
ATOM 645 N N . ILE B 1 8 ? -7.594 11.992 8.805 1 97.81 8 ILE B N 1
ATOM 646 C CA . ILE B 1 8 ? -6.656 10.875 8.82 1 97.81 8 ILE B CA 1
ATOM 647 C C . ILE B 1 8 ? -7.199 9.75 9.695 1 97.81 8 ILE B C 1
ATOM 649 O O . ILE B 1 8 ? -7.18 8.586 9.305 1 97.81 8 ILE B O 1
ATOM 653 N N . GLU B 1 9 ? -7.727 10.055 10.781 1 98 9 GLU B N 1
ATOM 654 C CA . GLU B 1 9 ? -8.281 9.055 11.695 1 98 9 GLU B CA 1
ATOM 655 C C . GLU B 1 9 ? -9.477 8.344 11.078 1 98 9 GLU B C 1
ATOM 657 O O . GLU B 1 9 ? -9.648 7.137 11.25 1 98 9 GLU B O 1
ATOM 662 N N . LY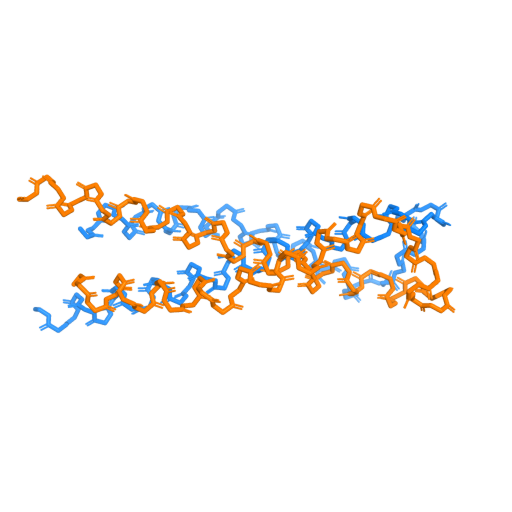S B 1 10 ? -10.273 9.055 10.391 1 98.12 10 LYS B N 1
ATOM 663 C CA . LYS B 1 10 ? -11.422 8.445 9.711 1 98.12 10 LYS B CA 1
ATOM 664 C C . LYS B 1 10 ? -10.969 7.457 8.648 1 98.12 10 LYS B C 1
ATOM 666 O O . LYS B 1 10 ? -11.547 6.379 8.508 1 98.12 10 LYS B O 1
ATOM 671 N N . ARG B 1 11 ? -9.969 7.867 7.922 1 98.25 11 ARG B N 1
ATOM 672 C CA . ARG B 1 11 ? -9.461 6.969 6.895 1 98.25 11 ARG B CA 1
ATOM 673 C C . ARG B 1 11 ? -8.836 5.723 7.516 1 98.25 11 ARG B C 1
ATOM 675 O O . ARG B 1 11 ? -9.039 4.609 7.027 1 98.25 11 ARG B O 1
ATOM 682 N N . ILE B 1 12 ? -8.148 5.902 8.60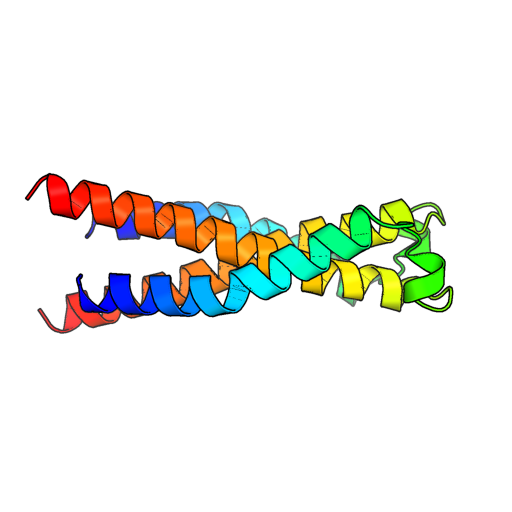9 1 98.62 12 ILE B N 1
ATOM 683 C CA . ILE B 1 12 ? -7.551 4.781 9.328 1 98.62 12 ILE B CA 1
ATOM 684 C C . ILE B 1 12 ? -8.648 3.83 9.797 1 98.62 12 ILE B C 1
ATOM 686 O O . ILE B 1 12 ? -8.516 2.609 9.672 1 98.62 12 ILE B O 1
ATOM 690 N N . ALA B 1 13 ? -9.656 4.383 10.219 1 98.5 13 ALA B N 1
ATOM 691 C CA . ALA B 1 13 ? -10.773 3.58 10.719 1 98.5 13 ALA B CA 1
ATOM 692 C C . ALA B 1 13 ? -11.383 2.736 9.602 1 98.5 13 ALA B C 1
ATOM 694 O O . ALA B 1 13 ? -11.922 1.656 9.852 1 98.5 13 ALA B O 1
ATOM 695 N N . ILE B 1 14 ? -11.32 3.246 8.43 1 98.31 14 ILE B N 1
ATOM 696 C CA . ILE B 1 14 ? -11.859 2.531 7.273 1 98.31 14 ILE B CA 1
ATOM 697 C C . ILE B 1 14 ? -10.883 1.438 6.848 1 98.31 14 ILE B C 1
ATOM 699 O O . ILE B 1 14 ? -11.297 0.343 6.461 1 98.31 14 ILE B O 1
ATOM 703 N N . LEU B 1 15 ? -9.633 1.714 6.988 1 98.5 15 LEU B N 1
ATOM 704 C CA . LEU B 1 15 ? -8.602 0.83 6.457 1 98.5 15 LEU B CA 1
ATOM 705 C C . LEU B 1 15 ? -8.273 -0.283 7.449 1 98.5 15 LEU B C 1
ATOM 707 O O . LEU B 1 15 ? -7.949 -1.402 7.047 1 98.5 15 LEU B O 1
ATOM 711 N N . GLU B 1 16 ? -8.359 -0.084 8.688 1 98.44 16 GLU B N 1
ATOM 712 C CA . GLU B 1 16 ? -7.93 -1.026 9.711 1 98.44 16 GLU B CA 1
ATOM 713 C C . GLU B 1 16 ? -8.688 -2.346 9.602 1 98.44 16 GLU B C 1
ATOM 715 O O . GLU B 1 16 ? -8.078 -3.418 9.594 1 98.44 16 GLU B O 1
ATOM 720 N N . PRO B 1 17 ? -9.984 -2.25 9.5 1 98.38 17 PRO B N 1
ATOM 721 C CA . PRO B 1 17 ? -10.688 -3.529 9.383 1 98.38 17 PRO B CA 1
ATOM 722 C C . PRO B 1 17 ? -10.312 -4.301 8.117 1 98.38 17 PRO B C 1
ATOM 724 O O . PRO B 1 17 ? -10.312 -5.535 8.125 1 98.38 17 PRO B O 1
ATOM 727 N N . GLN B 1 18 ? -10.062 -3.604 7.078 1 97.81 18 GLN B N 1
ATOM 728 C CA . GLN B 1 18 ? -9.625 -4.262 5.852 1 97.81 18 GLN B CA 1
ATOM 729 C C . GLN B 1 18 ? -8.266 -4.934 6.043 1 97.81 18 GLN B C 1
ATOM 731 O O . GLN B 1 18 ? -8.062 -6.066 5.598 1 97.81 18 GLN B O 1
ATOM 736 N N . GLU B 1 19 ? -7.391 -4.266 6.668 1 97.81 19 GLU B N 1
ATOM 737 C CA . GLU B 1 19 ? -6.082 -4.828 6.98 1 97.81 19 GLU B CA 1
ATOM 738 C C . GLU B 1 19 ? -6.207 -6.066 7.867 1 97.81 19 GLU B C 1
ATOM 740 O O . GLU B 1 19 ? -5.512 -7.059 7.652 1 97.81 19 GLU B O 1
ATOM 745 N N . GLU B 1 20 ? -7.016 -5.934 8.82 1 96.88 20 GLU B N 1
ATOM 746 C CA . GLU B 1 20 ? -7.242 -7.062 9.711 1 96.88 20 GLU B CA 1
ATOM 747 C C . GLU B 1 20 ? -7.773 -8.273 8.953 1 96.88 20 GLU B C 1
ATOM 749 O O . GLU B 1 20 ? -7.336 -9.406 9.188 1 96.88 20 GLU B O 1
ATOM 754 N N . GLU B 1 21 ? -8.688 -8 8.062 1 95 21 GLU B N 1
ATOM 755 C CA . GLU B 1 21 ? -9.227 -9.078 7.238 1 95 21 GLU B CA 1
ATOM 756 C C . GLU B 1 21 ? -8.133 -9.711 6.383 1 95 21 GLU B C 1
ATOM 758 O O . GLU B 1 21 ? -8.039 -10.938 6.305 1 95 21 GLU B O 1
ATOM 763 N N . ASN B 1 22 ? -7.355 -8.898 5.801 1 94.31 22 ASN B N 1
ATOM 764 C CA . ASN B 1 22 ? -6.238 -9.398 5 1 94.31 22 ASN B CA 1
ATOM 765 C C . ASN B 1 22 ? -5.305 -10.273 5.828 1 94.31 22 ASN B C 1
ATOM 767 O O . ASN B 1 22 ? -4.926 -11.367 5.398 1 94.31 22 ASN B O 1
ATOM 771 N N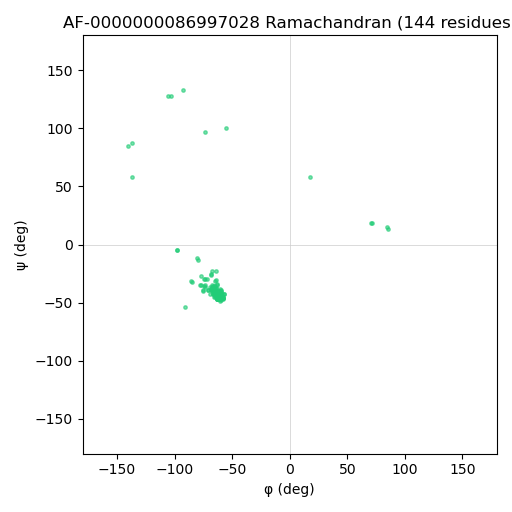 . ASN B 1 23 ? -4.969 -9.828 6.973 1 94.5 23 ASN B N 1
ATOM 772 C CA . ASN B 1 23 ? -4.055 -10.539 7.852 1 94.5 23 ASN B CA 1
ATOM 773 C C . ASN B 1 23 ? -4.645 -11.875 8.305 1 94.5 23 ASN B C 1
ATOM 775 O O . ASN B 1 23 ? -3.926 -12.875 8.406 1 94.5 23 ASN B O 1
ATOM 779 N N . ALA B 1 24 ? -5.895 -11.859 8.547 1 93 24 ALA B N 1
ATOM 780 C CA . ALA B 1 24 ? -6.566 -13.086 8.969 1 93 24 ALA B CA 1
ATOM 781 C C . ALA B 1 24 ? -6.52 -14.141 7.867 1 93 24 ALA B C 1
ATOM 783 O O . ALA B 1 24 ? -6.316 -15.328 8.141 1 93 24 ALA B O 1
ATOM 784 N N . MET B 1 25 ? -6.648 -13.703 6.66 1 88.94 25 MET B N 1
ATOM 785 C CA . MET B 1 25 ? -6.598 -14.602 5.512 1 88.94 25 MET B CA 1
ATOM 786 C C . MET B 1 25 ? -5.211 -15.219 5.363 1 88.94 25 MET B C 1
ATOM 788 O O . MET B 1 25 ? -5.086 -16.391 5.012 1 88.94 25 MET B O 1
ATOM 792 N N . ILE B 1 26 ? -4.203 -14.492 5.664 1 88.38 26 ILE B N 1
ATOM 793 C CA . ILE B 1 26 ? -2.824 -14.945 5.516 1 88.38 26 ILE B CA 1
ATOM 794 C C . ILE B 1 26 ? -2.484 -15.938 6.625 1 88.38 26 ILE B C 1
ATOM 796 O O . ILE B 1 26 ? -1.784 -16.922 6.391 1 88.38 26 ILE B O 1
ATOM 800 N N . GLU B 1 27 ? -2.941 -15.828 7.805 1 84.94 27 GLU B N 1
ATOM 801 C CA . GLU B 1 27 ? -2.633 -16.672 8.961 1 84.94 27 GLU B CA 1
ATOM 802 C C . GLU B 1 27 ? -3.334 -18.016 8.859 1 84.94 27 GLU B C 1
ATOM 804 O O . GLU B 1 27 ? -2.76 -19.047 9.219 1 84.94 27 GLU B O 1
ATOM 809 N N . GLU B 1 28 ? -4.398 -18.109 8.461 1 81.19 28 GLU B N 1
ATOM 810 C CA . GLU B 1 28 ? -5.156 -19.344 8.531 1 81.19 28 GLU B CA 1
ATOM 811 C C . GLU B 1 28 ? -4.949 -20.188 7.277 1 81.19 28 GLU B C 1
ATOM 813 O O . GLU B 1 28 ? -4.691 -21.391 7.367 1 81.19 28 GLU B O 1
ATOM 818 N N . ASP B 1 29 ? -5.199 -19.547 6.168 1 81.12 29 ASP B N 1
ATOM 819 C CA . ASP B 1 29 ? -5.273 -20.344 4.949 1 81.12 29 ASP B CA 1
ATOM 820 C C . ASP B 1 29 ? -4.551 -19.656 3.795 1 81.12 29 ASP B C 1
ATOM 822 O O . ASP B 1 29 ? -5.098 -19.531 2.697 1 81.12 29 ASP B O 1
ATOM 826 N N . PHE B 1 30 ? -3.234 -19.453 4.156 1 88.88 30 PHE B N 1
ATOM 827 C CA . PHE B 1 30 ? -2.508 -18.734 3.123 1 88.88 30 PHE B CA 1
ATOM 828 C C . PHE B 1 30 ? -2.225 -19.625 1.925 1 88.88 30 PHE B C 1
ATOM 830 O O . PHE B 1 30 ? -1.334 -20.469 1.977 1 88.88 30 PHE B O 1
ATOM 837 N N . ASN B 1 31 ? -3.053 -19.516 0.971 1 94.56 31 ASN B N 1
ATOM 838 C CA . ASN B 1 31 ? -2.912 -20.156 -0.325 1 94.56 31 ASN B CA 1
ATOM 839 C C . ASN B 1 31 ? -3.354 -19.25 -1.466 1 94.56 31 ASN B C 1
ATOM 841 O O . ASN B 1 31 ? -4.484 -19.359 -1.947 1 94.56 31 ASN B O 1
ATOM 845 N N . PRO B 1 32 ? -2.553 -18.484 -1.897 1 94.62 32 PRO B N 1
ATOM 846 C CA . PRO B 1 32 ? -2.949 -17.5 -2.908 1 94.62 32 PRO B CA 1
ATOM 847 C C . PRO B 1 32 ? -3.309 -18.141 -4.246 1 94.62 32 PRO B C 1
ATOM 849 O O . PRO B 1 32 ? -4.027 -17.547 -5.051 1 94.62 32 PRO B O 1
ATOM 852 N N . ALA B 1 33 ? -2.775 -19.359 -4.449 1 95.44 33 ALA B N 1
ATOM 853 C CA . ALA B 1 33 ? -3.186 -20.062 -5.664 1 95.44 33 ALA B CA 1
ATOM 854 C C . ALA B 1 33 ? -4.691 -20.297 -5.68 1 95.44 33 ALA B C 1
ATOM 856 O O . ALA B 1 33 ? -5.355 -20.047 -6.691 1 95.44 33 ALA B O 1
ATOM 857 N N . ASP B 1 34 ? -5.145 -20.703 -4.547 1 94.38 34 ASP B N 1
ATOM 858 C CA . ASP B 1 34 ? -6.578 -20.953 -4.426 1 94.38 34 ASP B CA 1
ATOM 859 C C . ASP B 1 34 ? -7.363 -19.641 -4.535 1 94.38 34 ASP B C 1
ATOM 861 O O . ASP B 1 34 ? -8.406 -19.594 -5.191 1 94.38 34 ASP B O 1
ATOM 865 N N . TRP B 1 35 ? -6.812 -18.562 -3.996 1 91.88 35 TRP B N 1
ATOM 866 C CA . TRP B 1 35 ? -7.492 -17.281 -3.975 1 91.88 35 TRP B CA 1
ATOM 867 C C . TRP B 1 35 ? -7.543 -16.672 -5.371 1 91.88 35 TRP B C 1
ATOM 869 O O . TRP B 1 35 ? -8.508 -15.984 -5.723 1 91.88 35 TRP B O 1
ATOM 879 N N . SER B 1 36 ? -6.551 -17.016 -6.109 1 95.69 36 SER B N 1
ATOM 880 C CA . SER B 1 36 ? -6.41 -16.391 -7.422 1 95.69 36 SER B CA 1
ATOM 881 C C . SER B 1 36 ? -6.973 -17.281 -8.523 1 95.69 36 SER B C 1
ATOM 883 O O . SER B 1 36 ? -6.941 -16.922 -9.703 1 95.69 36 SER B O 1
ATOM 885 N N . GLY B 1 37 ? -7.438 -18.547 -8.203 1 95.75 37 GLY B N 1
ATOM 886 C CA . GLY B 1 37 ? -7.922 -19.5 -9.188 1 95.75 37 GLY B CA 1
ATOM 887 C C . GLY B 1 37 ? -6.812 -20.078 -10.039 1 95.75 37 GLY B C 1
ATOM 888 O O . GLY B 1 37 ? -7.055 -20.516 -11.172 1 95.75 37 GLY B O 1
ATOM 889 N N . GLY B 1 38 ? -5.57 -19.938 -9.508 1 96.19 38 GLY B N 1
ATOM 890 C CA . GLY B 1 38 ? -4.426 -20.5 -10.211 1 96.19 38 GLY B CA 1
ATOM 891 C C . GLY B 1 38 ? -3.875 -19.578 -11.281 1 96.19 38 GLY B C 1
ATOM 892 O O . GLY B 1 38 ? -3.111 -20.016 -12.148 1 96.19 38 GLY B O 1
ATOM 893 N N . ASN B 1 39 ? -4.305 -18.297 -11.203 1 97.19 39 ASN B N 1
ATOM 894 C CA . ASN B 1 39 ? -3.848 -17.297 -12.148 1 97.19 39 ASN B CA 1
ATOM 895 C C . ASN B 1 39 ? -2.84 -16.344 -11.508 1 97.19 39 ASN B C 1
ATOM 897 O O . ASN B 1 39 ? -3.139 -15.695 -10.5 1 97.19 39 ASN B O 1
ATOM 901 N N . PHE B 1 40 ? -1.728 -16.188 -12.117 1 96.5 40 PHE B N 1
ATOM 902 C CA . PHE B 1 40 ? -0.641 -15.414 -11.539 1 96.5 40 PHE B CA 1
ATOM 903 C C . PHE B 1 40 ? -0.954 -13.922 -11.594 1 96.5 40 PHE B C 1
ATOM 905 O O . PHE B 1 40 ? -0.596 -13.172 -10.688 1 96.5 40 PHE B O 1
ATOM 912 N N . ASP B 1 41 ? -1.58 -13.5 -12.625 1 95.25 41 ASP B N 1
ATOM 913 C CA . ASP B 1 41 ? -1.963 -12.094 -12.703 1 95.25 41 ASP B CA 1
ATOM 914 C C . ASP B 1 41 ? -2.922 -11.727 -11.57 1 95.25 41 ASP B C 1
ATOM 916 O O . ASP B 1 41 ? -2.727 -10.711 -10.891 1 95.25 41 ASP B O 1
ATOM 920 N N . ASP B 1 42 ? -3.811 -12.57 -11.383 1 96.69 42 ASP B N 1
ATOM 921 C CA . ASP B 1 42 ? -4.773 -12.32 -10.312 1 96.69 42 ASP B CA 1
ATOM 922 C C . ASP B 1 42 ? -4.098 -12.359 -8.945 1 96.69 42 ASP B C 1
ATOM 924 O O . ASP B 1 42 ? -4.391 -11.531 -8.086 1 96.69 42 ASP B O 1
ATOM 928 N N . CYS B 1 43 ? -3.236 -13.305 -8.828 1 97.38 43 CYS B N 1
ATOM 929 C CA . CYS B 1 43 ? -2.494 -13.445 -7.582 1 97.38 43 CYS B CA 1
ATOM 930 C C . CYS B 1 43 ? -1.678 -12.195 -7.289 1 97.38 43 CYS B C 1
ATOM 932 O O . CYS B 1 43 ? -1.716 -11.664 -6.176 1 97.38 43 CYS B O 1
ATOM 934 N N . TYR B 1 44 ? -1.044 -11.727 -8.297 1 96.75 44 TYR B N 1
ATOM 935 C CA . TYR B 1 44 ? -0.242 -10.516 -8.172 1 96.75 44 TYR B CA 1
ATOM 936 C C . TYR B 1 44 ? -1.114 -9.32 -7.809 1 96.75 44 TYR B C 1
ATOM 938 O O . TYR B 1 44 ? -0.814 -8.586 -6.859 1 96.75 44 TYR B O 1
ATOM 946 N N . PHE B 1 45 ? -2.158 -9.148 -8.438 1 96.81 45 PHE B N 1
ATOM 947 C CA . PHE B 1 45 ? -2.977 -7.953 -8.258 1 96.81 45 PHE B CA 1
ATOM 948 C C . PHE B 1 45 ? -3.74 -8.016 -6.941 1 96.81 45 PHE B C 1
ATOM 950 O O . PHE B 1 45 ? -4.023 -6.984 -6.328 1 96.81 45 PHE B O 1
ATOM 957 N N . MET B 1 46 ? -4.043 -9.219 -6.516 1 96.69 46 MET B N 1
ATOM 958 C CA . MET B 1 46 ? -4.57 -9.359 -5.16 1 96.69 46 MET B CA 1
ATOM 959 C C . MET B 1 46 ? -3.566 -8.859 -4.129 1 96.69 46 MET B C 1
ATOM 961 O O . MET B 1 46 ? -3.93 -8.117 -3.213 1 96.69 46 MET B O 1
ATOM 965 N N . GLY B 1 47 ? -2.326 -9.195 -4.301 1 97.44 47 GLY B N 1
ATOM 966 C CA . GLY B 1 47 ? -1.269 -8.656 -3.461 1 97.44 47 GLY B CA 1
ATOM 967 C C . GLY B 1 47 ? -1.178 -7.145 -3.512 1 97.44 47 GLY B C 1
ATOM 968 O O . GLY B 1 47 ? -1.051 -6.492 -2.475 1 97.44 47 GLY B O 1
ATOM 969 N N . VAL B 1 48 ? -1.254 -6.633 -4.66 1 97.75 48 VAL B N 1
ATOM 970 C CA . VAL B 1 48 ? -1.163 -5.188 -4.844 1 97.75 48 VAL B CA 1
ATOM 971 C C . VAL B 1 48 ? -2.258 -4.492 -4.035 1 97.75 48 VAL B C 1
ATOM 973 O O . VAL B 1 48 ? -1.991 -3.52 -3.326 1 97.75 48 VAL B O 1
ATOM 976 N N . LYS B 1 49 ? -3.418 -5.004 -4.141 1 97.75 49 LYS B N 1
ATOM 977 C CA . LYS B 1 49 ? -4.551 -4.418 -3.434 1 97.75 49 LYS B CA 1
ATOM 978 C C . LYS B 1 49 ? -4.348 -4.477 -1.922 1 97.75 49 LYS B C 1
ATOM 980 O O . LYS B 1 49 ? -4.559 -3.48 -1.224 1 97.75 49 LYS B O 1
ATOM 985 N N . ASP B 1 50 ? -3.955 -5.578 -1.449 1 97.56 50 ASP B N 1
ATOM 986 C CA . ASP B 1 50 ? -3.721 -5.746 -0.018 1 97.56 50 ASP B CA 1
ATOM 987 C C . ASP B 1 50 ? -2.549 -4.883 0.449 1 97.56 50 ASP B C 1
ATOM 989 O O . ASP B 1 50 ? -2.627 -4.238 1.496 1 97.56 50 ASP B O 1
ATOM 993 N N . GLY B 1 51 ? -1.552 -4.852 -0.321 1 98.38 51 GLY B N 1
ATOM 994 C CA . GLY B 1 51 ? -0.407 -4.008 -0.016 1 98.38 51 GLY B CA 1
ATOM 995 C C . GLY B 1 51 ? -0.75 -2.531 0.038 1 98.38 51 GLY B C 1
ATOM 996 O O . GLY B 1 51 ? -0.228 -1.797 0.879 1 98.38 51 GLY B O 1
ATOM 997 N N . ALA 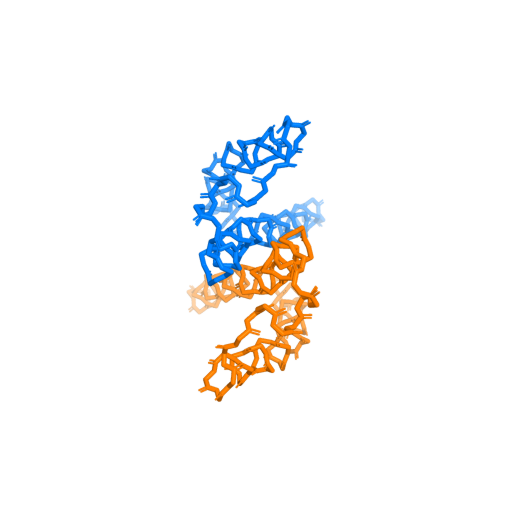B 1 52 ? -1.583 -2.148 -0.875 1 98.62 52 ALA B N 1
ATOM 998 C CA . ALA B 1 52 ? -1.97 -0.74 -0.92 1 98.62 52 ALA B CA 1
ATOM 999 C C . ALA B 1 52 ? -2.646 -0.316 0.38 1 98.62 52 ALA B C 1
ATOM 1001 O O . ALA B 1 52 ? -2.414 0.788 0.877 1 98.62 52 ALA B O 1
ATOM 1002 N N . ILE B 1 53 ? -3.412 -1.183 0.879 1 98.62 53 ILE B N 1
ATOM 1003 C CA . ILE B 1 53 ? -4.078 -0.914 2.148 1 98.62 53 ILE B CA 1
ATOM 1004 C C . ILE B 1 53 ? -3.035 -0.758 3.254 1 98.62 53 ILE B C 1
ATOM 1006 O O . ILE B 1 53 ? -3.062 0.215 4.012 1 98.62 53 ILE B O 1
ATOM 1010 N N . SER B 1 54 ? -2.111 -1.64 3.283 1 98.44 54 SER B N 1
ATOM 1011 C CA . SER B 1 54 ? -1.074 -1.618 4.309 1 98.44 54 SER B CA 1
ATOM 1012 C C . SER B 1 54 ? -0.192 -0.381 4.18 1 98.44 54 SER B C 1
ATOM 1014 O O . SER B 1 54 ? 0.121 0.273 5.176 1 98.44 54 SER B O 1
ATOM 1016 N N . GLY B 1 55 ? 0.172 -0.13 2.971 1 98.62 55 GLY B N 1
ATOM 1017 C CA . GLY B 1 55 ? 1 1.041 2.734 1 98.62 55 GLY B CA 1
ATOM 1018 C C . GLY B 1 55 ? 0.318 2.342 3.117 1 98.62 55 GLY B C 1
ATOM 1019 O O . GLY B 1 55 ? 0.934 3.215 3.73 1 98.62 55 GLY B O 1
ATOM 1020 N N . GLU B 1 56 ? -0.888 2.449 2.729 1 98.69 56 GLU B N 1
ATOM 1021 C CA . GLU B 1 56 ? -1.649 3.641 3.09 1 98.69 56 GLU B CA 1
ATOM 1022 C C . GLU B 1 56 ? -1.763 3.785 4.605 1 98.69 56 GLU B C 1
ATOM 1024 O O . GLU B 1 56 ? -1.527 4.867 5.148 1 98.69 56 GLU B O 1
ATOM 1029 N N . LEU B 1 57 ? -2.098 2.746 5.219 1 98.75 57 LEU B N 1
ATOM 1030 C CA . LEU B 1 57 ? -2.277 2.752 6.668 1 98.75 57 LEU B CA 1
ATOM 1031 C C . LEU B 1 57 ? -0.989 3.156 7.375 1 98.75 57 LEU B C 1
ATOM 1033 O O . LEU B 1 57 ? -1.006 4.012 8.266 1 98.75 57 LEU B O 1
ATOM 1037 N N . GLU B 1 58 ? 0.067 2.602 6.973 1 98.19 58 GLU B N 1
ATOM 1038 C CA . GLU B 1 58 ? 1.353 2.924 7.586 1 98.19 58 GLU B CA 1
ATOM 1039 C C . GLU B 1 58 ? 1.689 4.402 7.418 1 98.19 58 GLU B C 1
ATOM 1041 O O . GLU B 1 58 ? 2.129 5.055 8.367 1 98.19 58 GLU B O 1
ATOM 1046 N N . ALA B 1 59 ? 1.471 4.848 6.25 1 98.56 59 ALA B N 1
ATOM 1047 C CA . ALA B 1 59 ? 1.742 6.258 5.988 1 98.56 59 ALA B CA 1
ATOM 1048 C C . ALA B 1 59 ? 0.888 7.156 6.879 1 98.56 59 ALA B C 1
ATOM 1050 O O . ALA B 1 59 ? 1.391 8.117 7.465 1 98.56 59 ALA B O 1
ATOM 1051 N N . LEU B 1 60 ? -0.311 6.801 6.996 1 98.62 60 LEU B N 1
ATOM 1052 C CA . LEU B 1 60 ? -1.244 7.621 7.762 1 98.62 60 LEU B CA 1
ATOM 1053 C C . LEU B 1 60 ? -0.896 7.602 9.242 1 98.62 60 LEU B C 1
ATOM 1055 O O . LEU B 1 60 ? -0.939 8.633 9.914 1 98.62 60 LEU B O 1
ATOM 1059 N N . TYR B 1 61 ? -0.477 6.461 9.695 1 98.44 61 TYR B N 1
ATOM 1060 C CA . TYR B 1 61 ? -0.047 6.383 11.094 1 98.44 61 TYR B CA 1
ATOM 1061 C C . TYR B 1 61 ? 1.181 7.254 11.336 1 98.44 61 TYR B C 1
ATOM 1063 O O . TYR B 1 61 ? 1.267 7.945 12.344 1 98.44 61 TYR B O 1
ATOM 1071 N N . ARG B 1 62 ? 2.039 7.184 10.445 1 97.5 62 ARG B N 1
ATOM 1072 C CA . ARG B 1 62 ? 3.254 7.98 10.586 1 97.5 62 ARG B CA 1
ATOM 1073 C C . ARG B 1 62 ? 2.932 9.469 10.594 1 97.5 62 ARG B C 1
ATOM 1075 O O . ARG B 1 62 ? 3.418 10.219 11.445 1 97.5 62 ARG B O 1
ATOM 1082 N N . VAL B 1 63 ? 2.121 9.891 9.688 1 97.5 63 VAL B N 1
ATOM 1083 C CA . VAL B 1 63 ? 1.752 11.297 9.578 1 97.5 63 VAL B CA 1
ATOM 1084 C C . VAL B 1 63 ? 0.978 11.727 10.82 1 97.5 63 VAL B C 1
ATOM 1086 O O . VAL B 1 63 ? 1.226 12.805 11.375 1 97.5 63 VAL B O 1
ATOM 1089 N N . LEU B 1 64 ? 0.09 10.883 11.219 1 97 64 LEU B N 1
ATOM 1090 C CA . LEU B 1 64 ? -0.679 11.172 12.422 1 97 64 LEU B CA 1
ATOM 1091 C C . LEU B 1 64 ? 0.242 11.359 13.625 1 97 64 LEU B C 1
ATOM 1093 O O . LEU B 1 64 ? 0.069 12.305 14.406 1 97 64 LEU B O 1
ATOM 1097 N N . GLY B 1 65 ? 1.198 10.438 13.703 1 95.38 65 GLY B N 1
ATOM 1098 C CA . GLY B 1 65 ? 2.17 10.555 14.773 1 95.38 65 GLY B CA 1
ATOM 1099 C C . GLY B 1 65 ? 2.914 11.883 14.758 1 95.38 65 GLY B C 1
ATOM 1100 O O . GLY B 1 65 ? 3.088 12.516 15.805 1 95.38 65 GLY B O 1
ATOM 1101 N N . GLU B 1 66 ? 3.293 12.297 13.641 1 94.06 66 GLU B N 1
ATOM 1102 C CA . GLU B 1 66 ? 3.994 13.57 13.508 1 94.06 66 GLU B CA 1
ATOM 1103 C C . GLU B 1 66 ? 3.078 14.742 13.852 1 94.06 66 GLU B C 1
ATOM 1105 O O . GLU B 1 66 ? 3.506 15.703 14.492 1 94.06 66 GLU B O 1
ATOM 1110 N N . LEU B 1 67 ? 1.939 14.648 13.461 1 93.81 67 LEU B N 1
ATOM 1111 C CA . LEU B 1 67 ? 0.98 15.711 13.742 1 93.81 67 LEU B CA 1
ATOM 1112 C C . LEU B 1 67 ? 0.716 15.82 15.242 1 93.81 67 LEU B C 1
ATOM 1114 O O . LEU B 1 67 ? 0.633 16.922 15.781 1 93.81 67 LEU B O 1
ATOM 1118 N N . GLN B 1 68 ? 0.625 14.688 15.867 1 91.94 68 GLN B N 1
ATOM 1119 C CA . GLN B 1 68 ? 0.371 14.672 17.312 1 91.94 68 GLN B CA 1
ATOM 1120 C C . GLN B 1 68 ? 1.562 15.227 18.078 1 91.94 68 GLN B C 1
ATOM 1122 O O . GLN B 1 68 ? 1.388 15.938 19.078 1 91.94 68 GLN B O 1
ATOM 1127 N N . LYS B 1 69 ? 2.709 14.883 17.641 1 90.19 69 LYS B N 1
ATOM 1128 C CA . LYS B 1 69 ? 3.908 15.445 18.25 1 90.19 69 LYS B CA 1
ATOM 1129 C C . LYS B 1 69 ? 3.922 16.969 18.125 1 90.19 69 LYS B C 1
ATOM 1131 O O . LYS B 1 69 ? 4.262 17.672 19.078 1 90.19 69 LYS B O 1
ATOM 1136 N N . LEU B 1 70 ? 3.531 17.5 17 1 85.19 70 LEU B N 1
ATOM 1137 C CA . LEU B 1 70 ? 3.496 18.938 16.75 1 85.19 70 LEU B CA 1
ATOM 1138 C C . LEU B 1 70 ? 2.445 19.609 17.609 1 85.19 70 LEU B C 1
ATOM 1140 O O . LEU B 1 70 ? 2.676 20.703 18.141 1 85.19 70 LEU B O 1
ATOM 1144 N N . LYS B 1 71 ? 1.393 19 17.797 1 85.19 71 LYS B N 1
ATOM 1145 C CA . LYS B 1 71 ? 0.308 19.531 18.609 1 85.19 71 LYS B CA 1
ATOM 1146 C C . LYS B 1 71 ? 0.708 19.578 20.094 1 85.19 71 LYS B C 1
ATOM 1148 O O . LYS B 1 71 ? 0.368 20.531 20.797 1 85.19 71 LYS B O 1
ATOM 1153 N N . GLY B 1 72 ? 1.337 18.5 20.453 1 79.5 72 GLY B N 1
ATOM 1154 C CA . GLY B 1 72 ? 1.774 18.469 21.844 1 79.5 72 GLY B CA 1
ATOM 1155 C C . GLY B 1 72 ? 2.879 19.469 22.141 1 79.5 72 GLY B C 1
ATOM 1156 O O . GLY B 1 72 ? 3.117 19.812 23.297 1 79.5 72 GLY B O 1
ATOM 1157 N N . MET B 1 73 ? 3.652 19.828 21.156 1 74.88 73 MET B N 1
ATOM 1158 C CA . MET B 1 73 ? 4.723 20.812 21.312 1 74.88 73 MET B CA 1
ATOM 1159 C C . MET B 1 73 ? 4.164 22.234 21.297 1 74.88 73 MET B C 1
ATOM 1161 O O . MET B 1 73 ? 4.879 23.188 21.594 1 74.88 73 MET B O 1
ATOM 1165 N N . MET B 1 74 ? 2.975 22.406 20.906 1 61.59 74 MET B N 1
ATOM 1166 C CA . MET B 1 74 ? 2.33 23.719 20.984 1 61.59 74 MET B CA 1
ATOM 1167 C C . MET B 1 74 ? 1.553 23.859 22.297 1 61.59 74 MET B C 1
ATOM 1169 O O . MET B 1 74 ? 1.099 22.859 22.859 1 61.59 74 MET B O 1
#

Organism: NCBI:txid2724322

Secondary structure (DSSP, 8-state):
-HHHHHHHHHHHHHHHHHHHHHHHHHHTT--HHHHHTT-HHHHHHHHHHHHHHHHHHHHHHHHHHHHHHHHHT-/-HHHHHHHHHHHHHHHHHHHHHHHHHHHH--HHHHHTT-HHHHHHHHHHHHHHHHHHHHHHHHHHHHHHHHHH-

Solvent-accessible surface area (backbone atoms only — not comparable to full-atom values): 7623 Å² total; per-residue (Å²): 108,67,66,57,51,50,53,48,51,54,50,44,65,62,44,48,60,54,49,50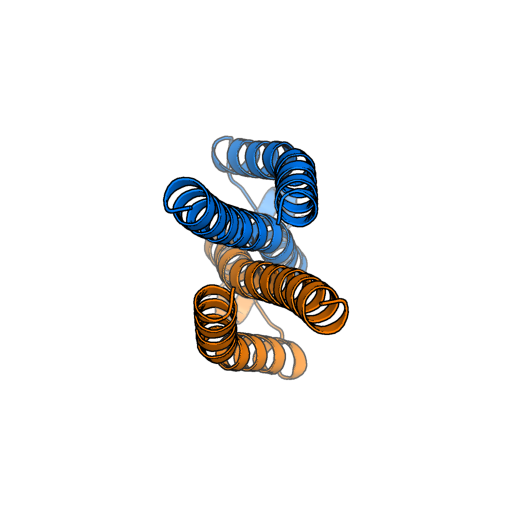,52,53,49,50,48,54,73,43,83,64,44,48,41,69,76,28,73,70,35,46,66,49,22,21,51,52,16,21,54,54,12,18,51,52,18,24,47,53,43,47,51,51,51,48,51,53,51,49,53,54,54,68,74,96,106,66,66,57,51,50,52,49,51,53,51,43,63,60,44,47,61,54,50,50,51,52,51,53,47,52,71,73,63,69,43,47,40,71,76,30,74,71,34,47,65,49,21,22,50,52,16,21,54,56,13,18,51,52,18,23,47,52,44,48,51,53,50,48,52,51,51,50,54,54,53,68,73,97

Sequence (148 aa):
MDKLIELIEKRIAILEPQEEENNAMIEEDFNPADWSGGNFDDCYFMGVKDGAISGELEALYRVLGELQKLKGMMMDKLIELIEKRIAILEPQEEENNAMIEEDFNPADWSGGNFDDCYFMGVKDGAISGELEALYRVLGELQKLKGMM

Foldseek 3Di:
DVVVLVVLVVVLVVLVVVLVVVVVCCVPPDDLCVVQVNDPVSSVVVVVVNVVSVVSNVVSVVVSVVVVVVVVVD/DVVVLVVLVVVLVVLVVVLVVVVVCCPPPPDLCVVQVNDPVSSVVVVVVSVVSVVSNVVSVVVSVVVVVVVVVD

pLDDT: mean 93.7, std 6.79, range [61.03, 98.75]

=== Feature glossary ===
Each block in this record encodes a different view of the same protein. In brief:

Predicted aligned error. PAE(i, j) answers: if I align the predicted and true structures on residue i, how far off (in Å) do I expect residue j to be? A block-diagonal PAE matrix with low values on the blocks and high values off-diagonal is the signature of a multi-domain protein with confidently predicted domains but uncertain inter-domain orientation.

Contact-map, Ramachandran, and PAE plots. Plot images: a contact map (which residues are close in 3D, as an N×N binary image), a Ramachandran scatter (backbone torsion angles, revealing secondary-structure composition at a glance), and — for AlphaFold structures — a PAE heatmap (pairwise prediction confidence).

Backbone torsions (φ/ψ). φ (phi) and ψ (psi) are the two rotatable backbone dihedrals per residue: φ is the C(i-1)–N–Cα–C torsion, ψ is the N–Cα–C–N(i+1) torsion, both in degrees on (−180°, 180°]. α-helical residues cluster near (−60°, −45°); β-strand residues near (−120°, +130°). A Ramachandran plot is simply a scatter of (φ, ψ) for every residue.

Foldseek 3Di. A 3Di character summarizes, for each residue, the relative orientation of the Cα frame of its nearest spatial neighbor. Because it encodes fold topology rather than chemistry, 3Di alignments detect remote structural similarity that sequence alignment misses.

Radius of gyration, Cα contacts, bounding box. Three whole-structure scalars: the radius of gyration (RMS distance of Cα from centroid, in Å), the count of Cα–Cα contacts (pairs closer than 8 Å and separated by more than four residues in sequence — i.e. tertiary, not local, contacts), and the bounding-box dimensions. Together they distinguish compact globular folds from extended fibres or disordered chains.

Sequence. Sequence gives the chain of amino acids in standard one-letter code (A=alanine, C=cysteine, …, Y=tyrosine), read N→C. It is the only feature that is directly encoded by the gene; all structural features are derived from the folded form of this sequence.

mmCIF coordinates. Atomic coordinates in PDBx/mmCIF format — the same representation the Protein Data Bank distributes. Each line of the _atom_site loop places one backbone atom in Cartesian space (units: ångströms, origin: arbitrary).

Secondary structure (3-state, P-SEA). Three-state secondary structure (P-SEA) collapses the eight DSSP classes into helix (a), strand (b), and coil (c). P-SEA assigns these from Cα geometry alone — distances and angles — without requiring backbone oxygens, so it works on any Cα trace.

InterPro / GO / CATH / organism. Functional annotat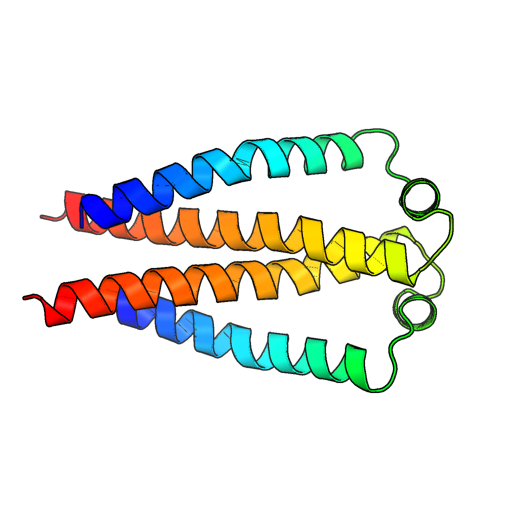ions link the protein to curated databases. InterPro entries identify conserved domains and families by matching the sequence against member-database signatures (Pfam, PROSITE, CDD, …). Gene Ontology (GO) terms describe molecular function, biological process, and cellular component in a controlled vocabulary. CATH places the structure in a hierarchical fold classification (Class/Architecture/Topology/Homologous-superfamily). The organism is the source species.

B-factor. B-factor (Debye–Waller factor) reflects atomic displacement in the crystal lattice. It is an experimental observable (units Å²), not a prediction; low values mean the atom is pinned down, high values mean it moves or is heterogeneous across the crystal.

Rendered structure images. Structure images are PyMOL renders from six orthogonal camera directions. Cartoon representation draws helices as coils and strands as arrows; sticks shows the backbone as bonds; surface shows the solvent-excluded envelope. Rainbow coloring maps sequence position to hue (blue→red, N→C); chain coloring assign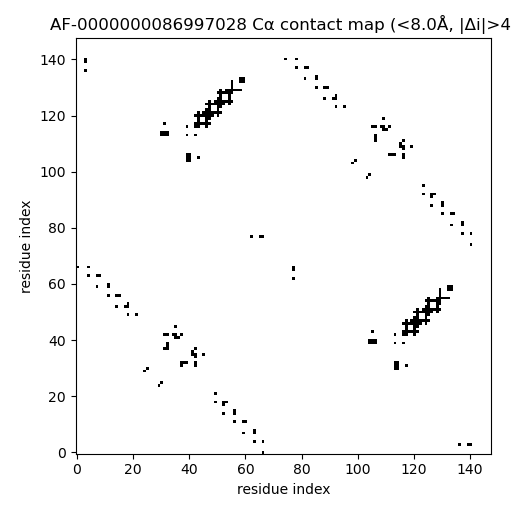s a distinct color per polypeptide.

Solvent-accessible surface area. Solvent-accessible surface area (SASA) is the area in Å² traced out by the centre of a 1.4 Å probe sphere (a water molecule) rolled over the protein's van der Waals surface (Shrake–Rupley / Lee–Richards construction). Buried residues have near-zero SASA; fully exposed residues can exceed 200 Å². The total SASA scales roughly with the number of surface residues.

Secondary structure (8-state, DSSP). The SS8 string is DSSP's per-residue secondary-structure call. α-helix (H) means an i→i+4 H-bond ladder; β-strand (E) means the residue participates in a β-sheet; 3₁₀ (G) and π (I) are tighter and wider helices; T/S are turns/bends; '-' is loop.

pLDDT. For AlphaFold models, the B-factor field carries pLDDT — the model's own estimate of local accuracy on a 0–100 scale. Regions with pLDDT<50 should be treated as essentially unmodeled; they often correspond to intrinsically disordered segments.

Nearest PDB structures. Nearest PDB neighbors are the top structural matches found by Foldseek when searching this structure against the entire Protein Data Bank. Each hit reports a TM-score (0 to 1; >0.5 almost always implies the same fold) and an E-value. These are *structural* homologs — they may share no detectable sequence similarity.